Protein AF-A0A8H7LE92-F1 (afdb_monomer)

Radius of gyration: 17.45 Å; Cα contacts (8 Å, |Δi|>4): 92; chains: 1; bounding box: 35×35×50 Å

InterPro domains:
  IPR001171 Sterol biosynthesis ERG24/DHCR-like [PF01222] (6-114)
  IPR018083 Sterol reductase, conserved site [PS01018] (78-101)

Solvent-accessible surface area (backbone atoms only — not comparable to full-atom values): 6770 Å² total; per-residue (Å²): 131,95,66,80,86,72,83,72,79,58,85,94,58,61,100,78,72,71,74,82,85,66,51,62,46,80,34,98,86,78,46,76,46,69,57,38,74,67,33,29,49,9,64,35,42,67,57,44,52,56,48,51,53,40,43,50,60,25,57,76,69,50,81,88,52,70,70,59,48,48,55,39,55,52,47,50,54,54,51,53,53,50,49,55,56,47,50,58,49,46,41,70,72,47,45,73,53,35,54,56,47,41,69,68,23,72,22,47,45,40,65,99,79,56

Sequence (114 aa):
MSGNSNLRKTFPYLPYSDLVNPSYIECENGSLLLTDGWYKYARKAHYTADYTQALTWGLICGFASPFPWFFPVFFLIVLVHRAYRDQRKCARKYGKDWDRYLEACPYMFIPYVW

Secondary structure (DSSP, 8-state):
-----S---SSS--TTSS-SS--EEE-TTS-EEE-STHHHH-TTHHHHHHHHHHHHHHHHT-SS-SGGGHHHHHHHHHHHHHHHHHHHHHHHHHTHHHHHHHHHS--SSSTTT-

Mean predicted aligned error: 6.14 Å

Nearest PDB structures (foldseek):
  4quv-assembly3_B  TM=9.744E-01  e=3.597E-07  Methylotuvimicrobium alcaliphilum 20Z
  4quv-assembly3_A  TM=9.717E-01  e=9.602E-07  Methylotuvimicrobium alcaliphilum 20Z

Foldseek 3Di:
DPDDPDDDCPPPDDPPPDDDPFDWDQFPVRDIGTLDDPCQQAVPQVLLVVLVVLVVQLPVVPDPDCVSVVRSVVSVVVSVVVQVVVLVVCCVVRPVVSVVSCVRRVHHHHGPPD

Organism: NCBI:txid27326

pLDDT: mean 86.8, std 9.93, range [41.69, 95.19]

Structure (mmCIF, N/CA/C/O backbone):
data_AF-A0A8H7LE92-F1
#
_entry.id   AF-A0A8H7LE92-F1
#
loop_
_atom_site.group_PDB
_atom_site.id
_atom_site.type_symbol
_atom_site.label_atom_id
_atom_site.label_alt_id
_atom_site.label_comp_id
_atom_site.label_asym_id
_atom_site.label_entity_id
_atom_site.label_seq_id
_atom_site.pdbx_PDB_ins_code
_atom_site.Cartn_x
_atom_site.Cartn_y
_atom_site.Cartn_z
_atom_site.occupancy
_atom_site.B_iso_or_equiv
_atom_site.auth_seq_id
_atom_site.auth_comp_id
_atom_site.auth_asym_id
_atom_site.auth_atom_id
_atom_site.pdbx_PDB_model_num
ATOM 1 N N . MET A 1 1 ? -4.308 11.258 20.052 1.00 45.09 1 MET A N 1
ATOM 2 C CA . MET A 1 1 ? -3.451 11.728 18.937 1.00 45.09 1 MET A CA 1
ATOM 3 C C . MET A 1 1 ? -3.500 13.248 18.891 1.00 45.09 1 MET A C 1
ATOM 5 O O . MET A 1 1 ? -4.589 13.781 18.746 1.00 45.09 1 MET A O 1
ATOM 9 N N . SER A 1 2 ? -2.370 13.950 19.022 1.00 41.69 2 SER A N 1
ATOM 10 C CA . SER A 1 2 ? -2.308 15.399 18.770 1.00 41.69 2 SER A CA 1
ATOM 11 C C . SER A 1 2 ? -2.218 15.654 17.257 1.00 41.69 2 SER A C 1
ATOM 13 O O . SER A 1 2 ? -1.155 15.970 16.723 1.00 41.69 2 SER A O 1
ATOM 15 N N . GLY A 1 3 ? -3.315 15.410 16.541 1.00 55.34 3 GLY A N 1
ATOM 16 C CA . GLY A 1 3 ? -3.463 15.874 15.163 1.00 55.34 3 GLY A CA 1
ATOM 17 C C . GLY A 1 3 ? -3.818 17.357 15.179 1.00 55.34 3 GLY A C 1
ATOM 18 O O . GLY A 1 3 ? -4.618 17.783 16.008 1.00 55.34 3 GLY A O 1
ATOM 19 N N . ASN A 1 4 ? -3.213 18.154 14.301 1.00 58.66 4 ASN A N 1
ATOM 20 C CA . ASN A 1 4 ? -3.635 19.537 14.108 1.00 58.66 4 ASN A CA 1
ATOM 21 C C . ASN A 1 4 ? -5.109 19.535 13.668 1.00 58.66 4 ASN A C 1
ATOM 23 O O . ASN A 1 4 ? -5.427 18.977 12.621 1.00 58.66 4 ASN A O 1
ATOM 27 N N . SER A 1 5 ? -6.000 20.120 14.471 1.00 67.12 5 SER A N 1
ATOM 28 C CA . SER A 1 5 ? -7.435 20.205 14.167 1.00 67.12 5 SER A CA 1
ATOM 29 C C . SER A 1 5 ? -7.743 21.188 13.036 1.00 67.12 5 SER A C 1
ATOM 31 O O . SER A 1 5 ? -8.850 21.189 12.501 1.00 67.12 5 SER A O 1
ATOM 33 N N . ASN A 1 6 ? -6.771 22.018 12.648 1.00 75.75 6 ASN A N 1
ATOM 34 C CA . ASN A 1 6 ? -6.937 22.971 11.565 1.00 75.75 6 ASN A CA 1
ATOM 35 C C . ASN A 1 6 ? -6.689 22.302 10.211 1.00 75.75 6 ASN A C 1
ATOM 37 O O . ASN A 1 6 ? -5.560 21.935 9.875 1.00 75.75 6 ASN A O 1
ATOM 41 N N . LEU A 1 7 ? -7.750 22.205 9.409 1.00 73.12 7 LEU A N 1
ATOM 42 C CA . LEU A 1 7 ? -7.675 21.707 8.042 1.00 73.12 7 LEU A CA 1
ATOM 43 C C . LEU A 1 7 ? -6.957 22.721 7.141 1.00 73.12 7 LEU A C 1
ATOM 45 O O . LEU A 1 7 ? -7.466 23.809 6.862 1.00 73.12 7 LEU A O 1
ATOM 49 N N . ARG A 1 8 ? -5.772 22.357 6.647 1.00 78.12 8 ARG A N 1
ATOM 50 C CA . ARG A 1 8 ? -5.002 23.193 5.722 1.00 78.12 8 ARG A CA 1
ATOM 51 C C . ARG A 1 8 ? -5.404 22.886 4.278 1.00 78.12 8 ARG A C 1
ATOM 53 O O . ARG A 1 8 ? -5.038 21.848 3.745 1.00 78.12 8 ARG A O 1
ATOM 60 N N . LYS A 1 9 ? -6.092 23.824 3.622 1.00 81.69 9 LYS A N 1
ATOM 61 C CA . LYS A 1 9 ? -6.521 23.709 2.210 1.00 81.69 9 LYS A CA 1
ATOM 62 C C . LYS A 1 9 ? -5.482 24.199 1.188 1.00 81.69 9 LYS A C 1
ATOM 64 O O . LYS A 1 9 ? -5.821 24.493 0.047 1.00 81.69 9 LYS A O 1
ATOM 69 N N . THR A 1 10 ? -4.220 24.347 1.587 1.00 84.75 10 THR A N 1
ATOM 70 C CA . THR A 1 10 ? -3.146 24.728 0.655 1.00 84.75 10 THR A CA 1
ATOM 71 C C . THR A 1 10 ? -2.736 23.528 -0.191 1.00 84.75 10 THR A C 1
ATOM 73 O O . THR A 1 10 ? -2.733 22.406 0.306 1.00 84.75 10 THR A O 1
ATOM 76 N N . PHE A 1 11 ? -2.340 23.765 -1.441 1.00 82.19 11 PHE A N 1
ATOM 77 C CA . PHE A 1 11 ? -1.878 22.715 -2.349 1.00 82.19 11 PHE A CA 1
ATOM 78 C C . PHE A 1 11 ? -0.756 21.842 -1.733 1.00 82.19 11 PHE A C 1
ATOM 80 O O . PHE A 1 11 ? 0.163 22.411 -1.134 1.00 82.19 11 PHE A O 1
ATOM 87 N N . PRO A 1 12 ? -0.782 20.501 -1.905 1.00 77.38 12 PRO A N 1
ATOM 88 C CA . PRO A 1 12 ? -1.811 19.694 -2.575 1.00 77.38 12 PRO A CA 1
ATOM 89 C C . PRO A 1 12 ? -2.955 19.290 -1.620 1.00 77.38 12 PRO A C 1
ATOM 91 O O . PRO A 1 12 ? -2.778 18.439 -0.753 1.00 77.38 12 PRO A O 1
ATOM 94 N N . TYR A 1 13 ? -4.144 19.879 -1.805 1.00 81.75 13 TYR A N 1
ATOM 95 C CA . TYR A 1 13 ? -5.376 19.505 -1.097 1.00 81.75 13 TYR A CA 1
ATOM 96 C C . TYR A 1 13 ? -6.311 18.774 -2.062 1.00 81.75 13 TYR A C 1
ATOM 98 O O . TYR A 1 13 ? -6.600 19.286 -3.145 1.00 81.75 13 TYR A O 1
ATOM 106 N N . LEU A 1 14 ? -6.782 17.588 -1.678 1.00 82.19 14 LEU A N 1
ATOM 107 C CA . LEU A 1 14 ? -7.754 16.821 -2.453 1.00 82.19 14 LEU A CA 1
ATOM 108 C C . LEU A 1 14 ? -9.125 16.953 -1.775 1.00 82.19 14 LEU A C 1
ATOM 110 O O . LEU A 1 14 ? -9.223 16.632 -0.597 1.00 82.19 14 LEU A O 1
ATOM 114 N N . PRO A 1 15 ? -10.198 17.351 -2.487 1.00 77.62 15 PRO A N 1
ATOM 115 C CA . PRO A 1 15 ? -11.528 17.535 -1.888 1.00 77.62 15 PRO A CA 1
ATOM 116 C C . PRO A 1 15 ? -12.105 16.305 -1.167 1.00 77.62 15 PRO A C 1
ATOM 118 O O . PRO A 1 15 ? -13.024 16.441 -0.370 1.00 77.62 15 PRO A O 1
ATOM 121 N N . TYR A 1 16 ? -11.569 15.114 -1.446 1.00 76.38 16 TYR A N 1
ATOM 122 C CA . TYR A 1 16 ? -11.994 13.834 -0.874 1.00 76.38 16 TYR A CA 1
ATOM 123 C C . TYR A 1 16 ? -10.907 13.182 0.001 1.00 76.38 16 TYR A C 1
ATOM 125 O O . TYR A 1 16 ? -10.924 11.968 0.195 1.00 76.38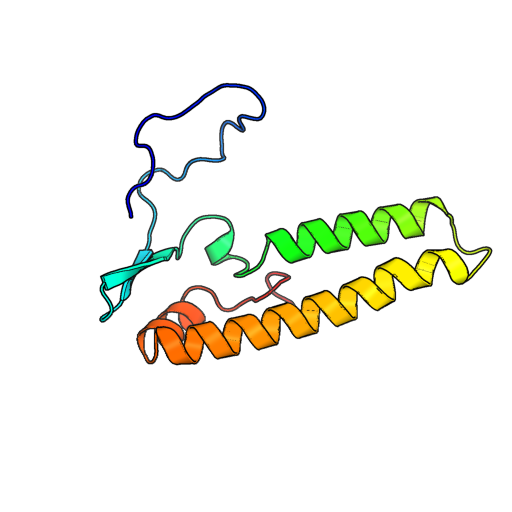 16 TYR A O 1
ATOM 133 N N . SER A 1 17 ? -9.921 13.951 0.485 1.00 78.81 17 SER A N 1
ATOM 134 C CA . SER A 1 17 ? -8.897 13.429 1.405 1.00 78.81 17 SER A CA 1
ATOM 135 C C . SER A 1 17 ? -9.437 13.163 2.805 1.00 78.81 17 SER A C 1
ATOM 137 O O . SER A 1 17 ? -8.914 12.303 3.512 1.00 78.81 17 SER A O 1
ATOM 139 N N . ASP A 1 18 ? -10.457 13.919 3.203 1.00 81.62 18 ASP A N 1
ATOM 140 C CA . ASP A 1 18 ? -10.946 13.962 4.573 1.00 81.62 18 ASP A CA 1
ATOM 141 C C . ASP A 1 18 ? -12.141 13.019 4.733 1.00 81.62 18 ASP A C 1
ATOM 143 O O . ASP A 1 18 ? -13.084 13.039 3.940 1.00 81.62 18 ASP A O 1
ATOM 147 N N . LEU A 1 19 ? -12.112 12.190 5.777 1.00 83.06 19 LEU A N 1
ATOM 148 C CA . LEU A 1 19 ? -13.229 11.316 6.121 1.00 83.06 19 LEU A CA 1
ATOM 149 C C . LEU A 1 19 ? -14.186 12.059 7.054 1.00 83.06 19 LEU A C 1
ATOM 151 O O . LEU A 1 19 ? -13.783 12.558 8.105 1.00 83.06 19 LEU A O 1
ATOM 155 N N . VAL A 1 20 ? -15.463 12.106 6.683 1.00 82.62 20 VAL A N 1
ATOM 156 C CA . VAL A 1 20 ? -16.525 12.665 7.524 1.00 82.62 20 VAL A CA 1
ATOM 157 C C . VAL A 1 20 ? -17.090 11.536 8.384 1.00 82.62 20 VAL A C 1
ATOM 159 O O . VAL A 1 20 ? -17.674 10.604 7.846 1.00 82.62 20 VAL A O 1
ATOM 162 N N . ASN A 1 21 ? -16.924 11.628 9.709 1.00 85.06 21 ASN A N 1
ATOM 163 C CA . ASN A 1 21 ? -17.333 10.608 10.691 1.00 85.06 21 ASN A CA 1
ATOM 164 C C . ASN A 1 21 ? -16.743 9.203 10.426 1.00 85.06 21 ASN A C 1
ATOM 166 O O . ASN A 1 21 ? -17.499 8.260 10.191 1.00 85.06 21 ASN A O 1
ATOM 170 N N . PRO A 1 22 ? -15.405 9.045 10.467 1.00 88.56 22 PRO A N 1
ATOM 171 C CA . PRO A 1 22 ? -14.766 7.775 10.148 1.00 88.56 22 PRO A CA 1
ATOM 172 C C . PRO A 1 22 ? -15.066 6.682 11.177 1.00 88.56 22 PRO A C 1
ATOM 174 O O . PRO A 1 22 ? -15.044 6.925 12.385 1.00 88.56 22 PRO A O 1
ATOM 177 N N . SER A 1 23 ? -15.233 5.449 10.699 1.00 89.25 23 SER A N 1
ATOM 178 C CA . SER A 1 23 ? -15.199 4.254 11.551 1.00 89.25 23 SER A CA 1
ATOM 179 C C . SER A 1 23 ? -13.765 3.922 11.996 1.00 89.25 23 SER A C 1
ATOM 181 O O . SER A 1 23 ? -12.823 3.949 11.198 1.00 89.25 23 SER A O 1
ATOM 183 N N . TYR A 1 24 ? -13.591 3.592 13.275 1.00 91.50 24 TYR A N 1
ATOM 184 C CA . TYR A 1 24 ? -12.318 3.153 13.842 1.00 91.50 24 TYR A CA 1
ATOM 185 C C . TYR A 1 24 ? -12.532 2.177 15.005 1.00 91.50 24 TYR A C 1
ATOM 187 O O . TYR A 1 24 ? -13.599 2.138 15.616 1.00 91.50 24 TYR A O 1
ATOM 195 N N . ILE A 1 25 ? -11.489 1.416 15.330 1.00 91.44 25 ILE A N 1
ATOM 196 C CA . ILE A 1 25 ? -11.417 0.534 16.496 1.00 91.44 25 ILE A CA 1
ATOM 197 C C . ILE A 1 25 ? -10.519 1.195 17.541 1.00 91.44 25 ILE A C 1
ATOM 199 O O . ILE A 1 25 ? -9.364 1.530 17.258 1.00 91.44 25 ILE A O 1
ATOM 203 N N . GLU A 1 26 ? -11.041 1.378 18.749 1.00 91.19 26 GLU A N 1
ATOM 204 C CA . GLU A 1 26 ? -10.252 1.778 19.911 1.00 91.19 26 GLU A CA 1
ATOM 205 C C . GLU A 1 26 ? -9.622 0.536 20.543 1.00 91.19 26 GLU A C 1
ATOM 207 O O . GLU A 1 26 ? -10.320 -0.402 20.921 1.00 91.19 26 GLU A O 1
ATOM 212 N N . CYS A 1 27 ? -8.291 0.506 20.583 1.00 90.44 27 CYS A N 1
ATOM 213 C CA . CYS A 1 27 ? -7.540 -0.622 21.119 1.00 90.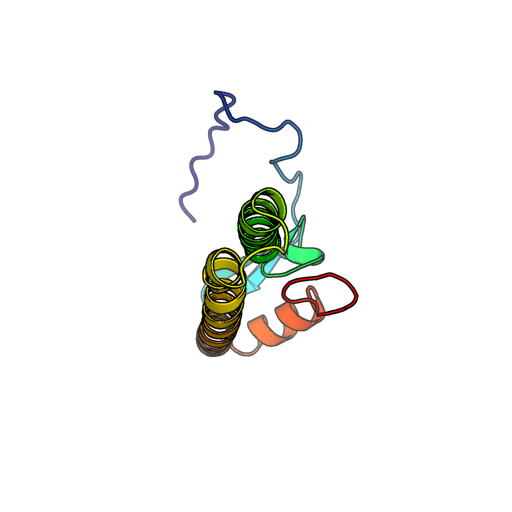44 27 CYS A CA 1
ATOM 214 C C . CYS A 1 27 ? -7.389 -0.507 22.638 1.00 90.44 27 CYS A C 1
ATOM 216 O O . CYS A 1 27 ? -7.291 0.601 23.169 1.00 90.44 27 CYS A O 1
ATOM 218 N N . GLU A 1 28 ? -7.198 -1.635 23.323 1.00 87.56 28 GLU A N 1
ATOM 219 C CA . GLU A 1 28 ? -6.944 -1.677 24.777 1.00 87.56 28 GLU A CA 1
ATOM 220 C C . GLU A 1 28 ? -5.716 -0.844 25.197 1.00 87.56 28 GLU A C 1
ATOM 222 O O . GLU A 1 28 ? -5.635 -0.335 26.311 1.00 87.56 28 GLU A O 1
ATOM 227 N N . ASN A 1 29 ? -4.759 -0.653 24.283 1.00 85.12 29 ASN A N 1
ATOM 228 C CA . ASN A 1 29 ? -3.567 0.169 24.503 1.00 85.12 29 ASN A CA 1
ATOM 229 C C . ASN A 1 29 ? -3.796 1.689 24.318 1.00 85.12 29 ASN A C 1
ATOM 231 O O . ASN A 1 29 ? -2.823 2.448 24.296 1.00 85.12 29 ASN A O 1
ATOM 235 N N . GLY A 1 30 ? -5.043 2.135 24.121 1.00 86.88 30 GLY A N 1
ATOM 236 C CA . GLY A 1 30 ? -5.421 3.539 23.907 1.00 86.88 30 GLY A CA 1
ATOM 237 C C . GLY A 1 30 ? -5.083 4.095 22.516 1.00 86.88 30 GLY A C 1
ATOM 238 O O . GLY A 1 30 ? -5.178 5.300 22.278 1.00 86.88 30 GLY A O 1
ATOM 239 N N . SER A 1 31 ? -4.642 3.247 21.583 1.00 88.88 31 SER A N 1
ATOM 240 C CA . SER A 1 31 ? -4.453 3.631 20.180 1.00 88.88 31 SER A CA 1
ATOM 241 C C . SER A 1 31 ? -5.731 3.427 19.370 1.00 88.88 31 SER A C 1
ATOM 243 O O . SER A 1 31 ? -6.565 2.594 19.700 1.00 88.88 31 SER A O 1
ATOM 245 N N . LEU A 1 32 ? -5.829 4.126 18.242 1.00 89.94 32 LEU A N 1
ATOM 246 C CA . LEU A 1 32 ? -6.945 4.010 17.307 1.00 89.94 32 LEU A CA 1
ATOM 247 C C . LEU A 1 32 ? -6.476 3.324 16.017 1.00 89.94 32 LEU A C 1
ATOM 249 O O . LEU A 1 32 ? -5.422 3.679 15.477 1.00 89.94 32 LEU A O 1
ATOM 253 N N . LEU A 1 33 ? -7.254 2.363 15.520 1.00 90.62 33 LEU A N 1
ATOM 254 C CA . LEU A 1 33 ? -7.073 1.723 14.215 1.00 90.62 33 LEU A CA 1
ATOM 255 C C . LEU A 1 33 ? -8.202 2.156 13.280 1.00 90.62 33 LEU A C 1
ATOM 257 O O . LEU A 1 33 ? -9.368 1.882 13.539 1.00 90.62 33 LEU A O 1
ATOM 261 N N . LEU A 1 34 ? -7.858 2.840 12.191 1.00 90.81 34 LEU A N 1
ATOM 262 C CA . LEU A 1 34 ? -8.829 3.358 11.228 1.00 90.81 34 LEU A CA 1
ATOM 263 C C . LEU A 1 34 ? -9.371 2.234 10.336 1.00 90.81 34 LEU A C 1
ATOM 265 O O . LEU A 1 34 ? -8.604 1.636 9.580 1.00 90.81 34 LEU A O 1
ATOM 269 N N . THR A 1 35 ? -10.681 2.001 10.375 1.00 89.69 35 THR A N 1
ATOM 270 C CA . THR A 1 35 ? -11.393 0.968 9.596 1.00 89.69 35 THR A CA 1
ATOM 271 C C . THR A 1 35 ? -12.222 1.553 8.452 1.00 89.69 35 THR A C 1
ATOM 273 O O . THR A 1 35 ? -13.145 0.913 7.951 1.00 89.69 35 THR A O 1
ATOM 276 N N . ASP A 1 36 ? -11.898 2.775 8.027 1.00 88.25 36 ASP A N 1
ATOM 277 C CA . ASP A 1 36 ? -12.653 3.525 7.027 1.00 88.25 36 ASP A CA 1
ATOM 278 C C . ASP A 1 36 ? -11.759 4.125 5.928 1.00 88.25 36 ASP A C 1
ATOM 280 O O . ASP A 1 36 ? -10.524 4.130 6.011 1.00 88.25 36 ASP A O 1
ATOM 284 N N . GLY A 1 37 ? -12.389 4.603 4.856 1.00 87.25 37 GLY A N 1
ATOM 285 C CA . GLY A 1 37 ? -11.724 5.113 3.664 1.00 87.25 37 GLY A CA 1
ATOM 286 C C . GLY A 1 37 ? -10.952 4.028 2.911 1.00 87.25 37 GLY A C 1
ATOM 287 O O . GLY A 1 37 ? -11.368 2.873 2.823 1.00 87.25 37 GLY A O 1
ATOM 288 N N . TRP A 1 38 ? -9.791 4.393 2.368 1.00 84.25 38 TRP A N 1
ATOM 289 C CA . TRP A 1 38 ? -8.930 3.477 1.609 1.00 84.25 38 TRP A CA 1
ATOM 290 C C . TRP A 1 38 ? -8.465 2.261 2.420 1.00 84.25 38 TRP A C 1
ATOM 292 O O . TRP A 1 38 ? -8.302 1.179 1.857 1.00 84.25 38 TRP A O 1
ATOM 302 N N . TYR A 1 39 ? -8.296 2.419 3.73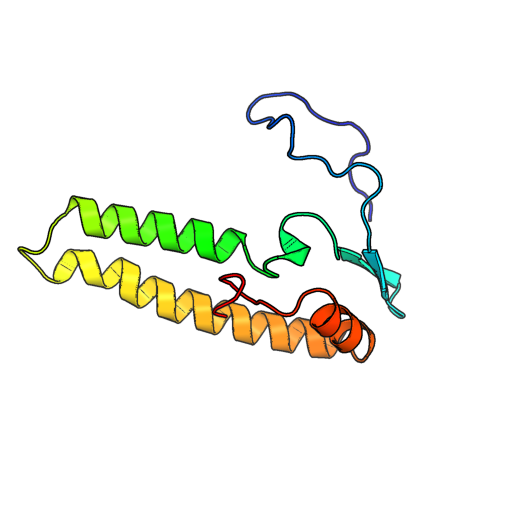7 1.00 86.25 39 TYR A N 1
ATOM 303 C CA . TYR A 1 39 ? -7.804 1.361 4.623 1.00 86.25 39 TYR A CA 1
ATOM 304 C C . TYR A 1 39 ? -8.803 0.219 4.812 1.00 86.25 39 TYR A C 1
ATOM 306 O O . TYR A 1 39 ? -8.373 -0.908 5.048 1.00 86.25 39 TYR A O 1
ATOM 314 N N . LYS A 1 40 ? -10.103 0.488 4.623 1.00 86.00 40 LYS A N 1
ATOM 315 C CA . LYS A 1 40 ? -11.154 -0.536 4.586 1.00 86.00 40 LYS A CA 1
ATOM 316 C C . LYS A 1 40 ? -10.969 -1.504 3.417 1.00 86.00 40 LYS A C 1
ATOM 318 O O . LYS A 1 40 ? -11.160 -2.706 3.564 1.00 86.00 40 LYS A O 1
ATOM 323 N N . TYR A 1 41 ? -10.591 -0.973 2.254 1.00 84.69 41 TYR A N 1
ATOM 324 C CA . TYR A 1 41 ? -10.422 -1.763 1.035 1.00 84.69 41 TYR A CA 1
ATOM 325 C C . TYR A 1 41 ? -9.050 -2.424 0.950 1.00 84.69 41 TYR A C 1
ATOM 327 O O . TYR A 1 41 ? -8.963 -3.558 0.495 1.00 84.69 41 TYR A O 1
ATOM 335 N N . ALA A 1 42 ? -7.989 -1.734 1.371 1.00 88.06 42 ALA A N 1
ATOM 336 C CA . ALA A 1 42 ? -6.640 -2.284 1.423 1.00 88.06 42 ALA A CA 1
ATOM 337 C C . ALA A 1 42 ? -5.832 -1.631 2.549 1.00 88.06 42 ALA A C 1
ATOM 339 O O . ALA A 1 42 ? -5.575 -0.422 2.536 1.00 88.06 42 ALA A O 1
ATOM 340 N N . ARG A 1 43 ? -5.338 -2.445 3.490 1.00 89.62 43 ARG A N 1
ATOM 341 C CA . ARG A 1 43 ? -4.559 -1.974 4.655 1.00 89.62 43 ARG A CA 1
ATOM 342 C C . ARG A 1 43 ? -3.322 -1.156 4.265 1.00 89.62 43 ARG A C 1
AT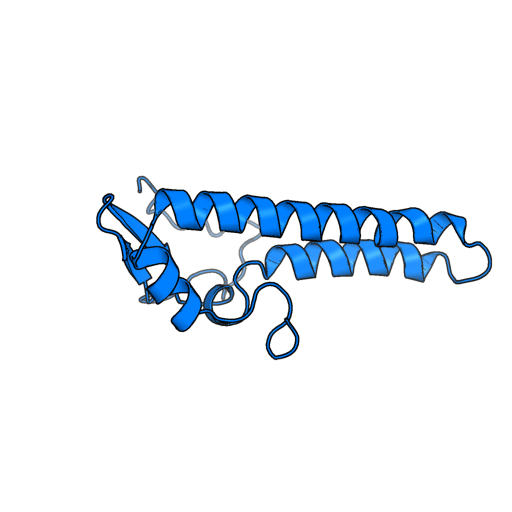OM 344 O O . ARG A 1 43 ? -2.867 -0.310 5.036 1.00 89.62 43 ARG A O 1
ATOM 351 N N . LYS A 1 44 ? -2.747 -1.419 3.090 1.00 88.62 44 LYS A N 1
ATOM 352 C CA . LYS A 1 44 ? -1.566 -0.739 2.544 1.00 88.62 44 LYS A CA 1
ATOM 353 C C . LYS A 1 44 ? -1.807 -0.228 1.121 1.00 88.62 44 LYS A C 1
ATOM 355 O O . LYS A 1 44 ? -0.938 -0.371 0.270 1.00 88.62 44 LYS A O 1
ATOM 360 N N . ALA A 1 45 ? -2.943 0.429 0.866 1.00 87.75 45 ALA A N 1
ATOM 361 C CA . ALA A 1 45 ? -3.254 1.010 -0.451 1.00 87.75 45 ALA A CA 1
ATOM 362 C C . ALA A 1 45 ? -2.125 1.901 -1.027 1.00 87.75 45 ALA A C 1
ATOM 364 O O . ALA A 1 45 ? -1.862 1.894 -2.226 1.00 87.75 45 ALA A O 1
ATOM 365 N N . HIS A 1 46 ? -1.399 2.619 -0.164 1.00 88.75 46 HIS A N 1
ATOM 366 C CA . HIS A 1 46 ? -0.244 3.436 -0.551 1.00 88.75 46 HIS A CA 1
ATOM 367 C C . HIS A 1 46 ? 0.916 2.615 -1.141 1.00 88.75 46 HIS A C 1
ATOM 369 O O . HIS A 1 46 ? 1.593 3.087 -2.045 1.00 88.75 46 HIS A O 1
ATOM 375 N N . TYR A 1 47 ? 1.120 1.370 -0.703 1.00 91.00 47 TYR A N 1
ATOM 376 C CA . TYR A 1 47 ? 2.135 0.489 -1.288 1.00 91.00 47 TYR A CA 1
ATOM 377 C C . TYR A 1 47 ? 1.769 0.079 -2.716 1.00 91.00 47 TYR A C 1
ATOM 379 O O . TYR A 1 47 ? 2.642 -0.020 -3.574 1.00 91.00 47 TYR A O 1
ATOM 387 N N . THR A 1 48 ? 0.481 -0.093 -3.000 1.00 89.50 48 THR A N 1
ATOM 388 C CA . THR A 1 48 ? -0.003 -0.373 -4.355 1.00 89.50 48 THR A CA 1
ATOM 389 C C . THR A 1 48 ? 0.235 0.815 -5.284 1.00 89.50 48 THR A C 1
ATOM 391 O O . THR A 1 48 ? 0.675 0.622 -6.418 1.00 89.50 48 THR A O 1
ATOM 394 N N . ALA A 1 49 ? 0.027 2.044 -4.800 1.00 91.06 49 ALA A N 1
ATOM 395 C CA . ALA A 1 49 ? 0.356 3.256 -5.549 1.00 91.06 49 ALA A CA 1
ATOM 396 C C . ALA A 1 49 ? 1.868 3.368 -5.824 1.00 91.06 49 ALA A C 1
ATOM 398 O O . ALA A 1 49 ? 2.264 3.556 -6.976 1.00 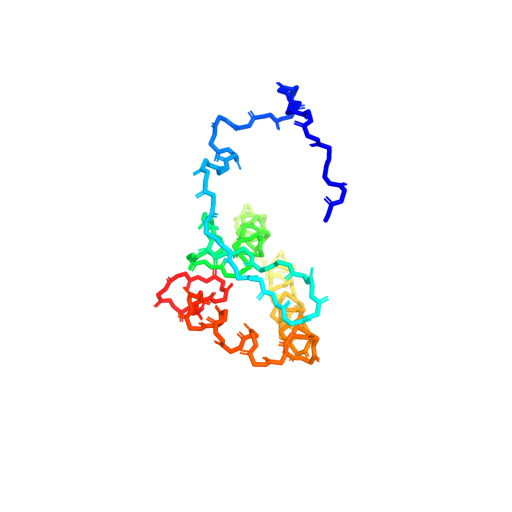91.06 49 ALA A O 1
ATOM 399 N N . ASP A 1 50 ? 2.708 3.154 -4.804 1.00 92.19 50 ASP A N 1
ATOM 400 C CA . ASP A 1 50 ? 4.171 3.167 -4.945 1.00 92.19 50 ASP A CA 1
ATOM 401 C C . ASP A 1 50 ? 4.646 2.133 -5.980 1.00 92.19 50 ASP A C 1
ATOM 403 O O . ASP A 1 50 ? 5.492 2.423 -6.830 1.00 92.19 50 ASP A O 1
ATOM 407 N N . TYR A 1 51 ? 4.086 0.920 -5.940 1.00 93.25 51 TYR A N 1
ATOM 408 C CA . TYR A 1 51 ? 4.437 -0.130 -6.892 1.00 93.25 51 TYR A CA 1
ATOM 409 C C . TYR A 1 51 ? 3.966 0.189 -8.314 1.00 93.25 51 TYR A C 1
ATOM 411 O O . TYR A 1 51 ? 4.708 -0.030 -9.269 1.00 93.25 51 TYR A O 1
ATOM 419 N N . THR A 1 52 ? 2.769 0.759 -8.464 1.00 93.38 52 THR A N 1
ATOM 420 C CA . THR A 1 52 ? 2.239 1.185 -9.770 1.00 93.38 52 THR A CA 1
ATOM 421 C C . THR A 1 52 ? 3.138 2.246 -10.406 1.00 93.38 52 THR A C 1
ATOM 423 O O . THR A 1 52 ? 3.429 2.181 -11.603 1.00 93.38 52 THR A O 1
ATOM 426 N N . GLN A 1 53 ? 3.645 3.190 -9.608 1.00 94.56 53 GLN A N 1
ATOM 427 C CA . GLN A 1 53 ? 4.625 4.169 -10.074 1.00 94.56 53 GLN A CA 1
ATOM 428 C C . GLN A 1 53 ? 5.924 3.493 -10.533 1.00 94.56 53 GLN A C 1
ATOM 430 O O . GLN A 1 53 ? 6.388 3.757 -11.644 1.00 94.56 53 GLN A O 1
ATOM 435 N N . ALA A 1 54 ? 6.483 2.585 -9.724 1.00 94.31 54 ALA A N 1
ATOM 436 C CA . ALA A 1 54 ? 7.692 1.844 -10.087 1.00 94.31 54 ALA A CA 1
ATOM 437 C C . ALA A 1 54 ? 7.507 1.044 -11.388 1.00 94.31 54 ALA A C 1
ATOM 439 O O . ALA A 1 54 ? 8.371 1.078 -12.264 1.00 94.31 54 ALA A O 1
ATOM 440 N N . LEU A 1 55 ? 6.361 0.378 -11.545 1.00 94.25 55 LEU A N 1
ATOM 441 C CA . LEU A 1 55 ? 6.011 -0.366 -12.753 1.00 94.25 55 LEU A CA 1
ATOM 442 C C . LEU A 1 55 ? 5.914 0.550 -13.979 1.00 94.25 55 LEU A C 1
ATOM 444 O O . LEU A 1 55 ? 6.418 0.202 -15.044 1.00 94.25 55 LEU A O 1
ATOM 448 N N . THR A 1 56 ? 5.319 1.734 -13.823 1.00 95.19 56 THR A N 1
ATOM 449 C CA . THR A 1 56 ? 5.180 2.718 -14.907 1.00 95.19 56 THR A CA 1
ATOM 450 C C . THR A 1 56 ? 6.545 3.194 -15.406 1.00 95.19 56 THR A C 1
ATOM 452 O O . THR A 1 56 ? 6.748 3.308 -16.612 1.00 95.19 56 THR A O 1
ATOM 455 N N . TRP A 1 57 ? 7.513 3.400 -14.507 1.00 93.12 57 TRP A N 1
ATOM 456 C CA . TRP A 1 57 ? 8.888 3.740 -14.896 1.00 93.12 57 TRP A CA 1
ATOM 457 C C . TRP A 1 57 ? 9.555 2.636 -15.719 1.00 93.12 57 TRP A C 1
ATOM 459 O O . TRP A 1 57 ? 10.196 2.937 -16.722 1.00 93.12 57 TRP A O 1
ATOM 469 N N . GLY A 1 58 ? 9.362 1.367 -15.344 1.00 92.31 58 GLY A N 1
ATOM 470 C CA . GLY A 1 58 ? 9.851 0.231 -16.132 1.00 92.31 58 GLY A CA 1
ATOM 471 C C . GLY A 1 58 ? 9.177 0.135 -17.505 1.00 92.31 58 GLY A C 1
ATOM 472 O O . GLY A 1 58 ? 9.855 -0.053 -18.513 1.00 92.31 58 GLY A O 1
ATOM 473 N N . LEU A 1 59 ? 7.857 0.339 -17.557 1.00 93.69 59 LEU A N 1
ATOM 474 C CA . LEU A 1 59 ? 7.068 0.275 -18.792 1.00 93.69 59 LEU A CA 1
ATOM 475 C C . LEU A 1 59 ? 7.499 1.317 -19.830 1.00 93.69 59 LEU A C 1
ATOM 477 O O . LEU A 1 59 ? 7.553 0.997 -21.017 1.00 93.69 59 LEU A O 1
ATOM 481 N N . ILE A 1 60 ? 7.848 2.534 -19.402 1.00 94.88 60 ILE A N 1
ATOM 482 C CA . ILE A 1 60 ? 8.309 3.601 -20.309 1.00 94.88 60 ILE A CA 1
ATOM 483 C C . ILE A 1 60 ? 9.615 3.211 -21.024 1.00 94.88 60 ILE A C 1
ATOM 485 O O . ILE A 1 60 ? 9.838 3.622 -22.161 1.00 94.88 60 ILE A O 1
ATOM 489 N N . CYS A 1 61 ? 10.464 2.385 -20.406 1.00 92.62 61 CYS A N 1
ATOM 490 C CA . CYS A 1 61 ? 11.701 1.900 -21.023 1.00 92.62 61 CYS A CA 1
ATOM 491 C C . CYS A 1 61 ? 11.486 0.775 -22.056 1.00 92.62 61 CYS A C 1
ATOM 493 O O . CYS A 1 61 ? 12.427 0.411 -22.764 1.00 92.62 61 CYS A O 1
ATOM 495 N N . GLY A 1 62 ? 10.275 0.216 -22.152 1.00 91.81 62 GLY A N 1
ATOM 496 C CA . GLY A 1 62 ? 9.954 -0.895 -23.046 1.00 91.81 62 GLY A CA 1
ATOM 497 C C . GLY A 1 62 ? 10.613 -2.225 -22.652 1.00 91.81 62 GLY A C 1
ATOM 498 O O . GLY A 1 62 ? 11.071 -2.426 -21.528 1.00 91.81 62 GLY A O 1
ATOM 499 N N . PHE A 1 63 ? 10.652 -3.167 -23.598 1.00 94.19 63 PHE A N 1
ATOM 500 C CA . PHE A 1 63 ? 11.071 -4.560 -23.358 1.00 94.19 63 PHE A CA 1
ATOM 501 C C . PHE A 1 63 ? 12.376 -4.951 -24.068 1.00 94.19 63 PHE A C 1
ATOM 503 O O . PHE A 1 63 ? 12.733 -6.124 -24.108 1.00 94.19 63 PHE A O 1
ATOM 510 N N . ALA A 1 64 ? 13.103 -3.980 -24.631 1.00 92.38 64 ALA A N 1
ATOM 511 C CA . ALA A 1 64 ? 14.336 -4.239 -25.382 1.00 92.38 64 ALA A CA 1
ATOM 512 C C . ALA A 1 64 ? 15.521 -4.660 -24.490 1.00 92.38 64 ALA A C 1
ATOM 514 O O . ALA A 1 64 ? 16.459 -5.293 -24.965 1.00 92.38 64 ALA A O 1
ATOM 515 N N . SER A 1 65 ? 15.489 -4.313 -23.200 1.00 91.62 65 SER A N 1
ATOM 516 C CA . SER A 1 65 ? 16.497 -4.699 -22.212 1.00 91.62 65 SER A CA 1
ATOM 517 C C . SER A 1 65 ? 15.817 -5.115 -20.907 1.00 91.62 65 SER A C 1
ATOM 519 O O . SER A 1 65 ? 14.856 -4.463 -20.499 1.00 91.62 65 SER A O 1
ATOM 521 N N . PRO A 1 66 ? 16.311 -6.154 -20.208 1.00 91.44 66 PRO A N 1
ATOM 522 C CA . PRO A 1 66 ? 15.798 -6.539 -18.894 1.00 91.44 66 PRO A CA 1
ATOM 523 C C . PRO A 1 66 ? 16.257 -5.593 -17.774 1.00 91.44 66 PRO A C 1
ATOM 525 O O . PRO A 1 66 ? 15.712 -5.633 -16.674 1.00 91.44 66 PRO A O 1
ATOM 528 N N . PHE A 1 67 ? 17.254 -4.738 -18.020 1.00 92.56 67 PHE A N 1
ATOM 529 C CA . PHE A 1 67 ? 17.867 -3.915 -16.975 1.00 92.56 67 PHE A CA 1
ATOM 530 C C . PHE A 1 67 ? 16.887 -2.936 -16.289 1.00 92.56 67 PHE A C 1
ATOM 532 O O . PHE A 1 67 ? 16.861 -2.906 -15.058 1.00 92.56 67 PHE A O 1
ATOM 539 N N . PRO A 1 68 ? 16.011 -2.205 -17.011 1.00 91.62 68 PRO A N 1
ATOM 540 C CA 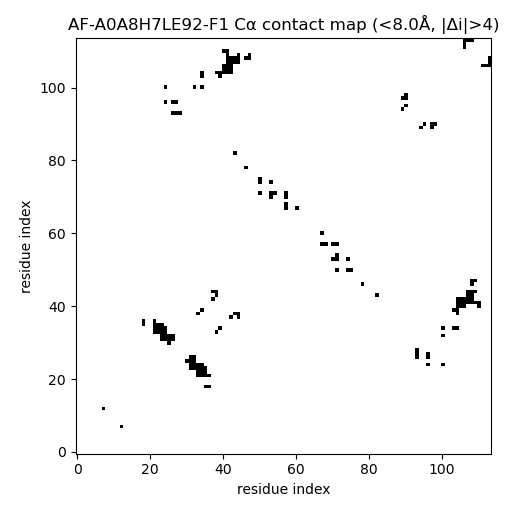. PRO A 1 68 ? 15.012 -1.328 -16.386 1.00 91.62 68 PRO A CA 1
ATOM 541 C C . PRO A 1 68 ? 13.996 -2.072 -15.503 1.00 91.62 68 PRO A C 1
ATOM 543 O O . PRO A 1 68 ? 13.460 -1.501 -14.555 1.00 91.62 68 PRO A O 1
ATOM 546 N N . TRP A 1 69 ? 13.763 -3.360 -15.772 1.00 92.00 69 TRP A N 1
ATOM 547 C CA . TRP A 1 69 ? 12.820 -4.207 -15.035 1.00 92.00 69 TRP A CA 1
ATOM 548 C C . TRP A 1 69 ? 13.356 -4.686 -13.685 1.00 92.00 69 TRP A C 1
ATOM 550 O O . TRP A 1 69 ? 12.574 -5.111 -12.831 1.00 92.00 69 TRP A O 1
ATOM 560 N N . PHE A 1 70 ? 14.665 -4.558 -13.447 1.00 93.94 70 PHE A N 1
ATOM 561 C CA . PHE A 1 70 ? 15.265 -4.881 -12.157 1.00 93.94 70 PHE A CA 1
ATOM 562 C C . PHE A 1 70 ? 14.641 -4.063 -11.019 1.00 93.94 70 PHE A C 1
ATOM 564 O O . PHE A 1 70 ? 14.328 -4.620 -9.969 1.00 93.94 70 PHE A O 1
ATOM 571 N N . PHE A 1 71 ? 14.414 -2.761 -11.229 1.00 92.50 71 PHE A N 1
ATOM 572 C CA . PHE A 1 71 ? 13.886 -1.884 -10.184 1.00 92.50 71 PHE A CA 1
ATOM 573 C C . PHE A 1 71 ? 12.454 -2.255 -9.750 1.00 92.50 71 PHE A C 1
ATOM 575 O O . PHE A 1 71 ? 12.273 -2.491 -8.555 1.00 92.50 71 PHE A O 1
ATOM 582 N N . PRO A 1 72 ? 11.454 -2.392 -10.649 1.00 93.94 72 PRO A N 1
ATOM 583 C CA . PRO A 1 72 ? 10.118 -2.858 -10.270 1.00 93.94 72 PRO A CA 1
ATOM 584 C C . PRO A 1 72 ? 10.135 -4.205 -9.536 1.00 93.94 72 PRO A C 1
ATOM 586 O O . PRO A 1 72 ? 9.458 -4.361 -8.521 1.00 93.94 72 PRO A O 1
ATOM 589 N N . VAL A 1 73 ? 10.932 -5.171 -10.006 1.00 94.19 73 VAL A N 1
ATOM 590 C CA . VAL A 1 73 ? 11.016 -6.508 -9.390 1.00 94.19 73 VAL A CA 1
ATOM 591 C C . VAL A 1 73 ? 11.629 -6.435 -7.992 1.00 94.19 73 VAL A C 1
ATOM 593 O O . VAL A 1 73 ? 11.048 -6.940 -7.030 1.00 94.19 73 VAL A O 1
ATOM 596 N N . PHE A 1 74 ? 12.776 -5.772 -7.856 1.00 94.88 74 PHE A N 1
ATOM 597 C CA . PHE A 1 74 ? 13.431 -5.574 -6.565 1.00 94.88 74 PHE A CA 1
ATOM 598 C C . PHE A 1 74 ? 12.519 -4.828 -5.584 1.00 94.88 74 PHE A C 1
ATOM 600 O O . PHE A 1 74 ? 12.375 -5.230 -4.425 1.00 94.88 74 PHE A O 1
ATOM 607 N N . PHE A 1 75 ? 11.865 -3.765 -6.053 1.00 93.69 75 PHE A N 1
ATOM 608 C CA . PHE A 1 75 ? 10.990 -2.948 -5.228 1.00 93.69 75 PHE A CA 1
ATOM 609 C C . PHE A 1 75 ? 9.778 -3.740 -4.731 1.00 93.69 75 PHE A C 1
ATOM 611 O O . PHE A 1 75 ? 9.458 -3.645 -3.547 1.00 93.69 75 PHE A O 1
ATOM 618 N N . LEU A 1 76 ? 9.175 -4.595 -5.569 1.00 93.75 76 LEU A N 1
ATOM 619 C CA . LEU A 1 76 ? 8.095 -5.495 -5.153 1.00 93.75 76 LEU A CA 1
ATOM 620 C C . LEU A 1 76 ? 8.522 -6.384 -3.978 1.00 93.75 76 LEU A C 1
ATOM 622 O O . LEU A 1 76 ? 7.821 -6.447 -2.969 1.00 93.75 76 LEU A O 1
ATOM 626 N N . ILE A 1 77 ? 9.693 -7.023 -4.071 1.00 95.00 77 ILE A N 1
ATOM 627 C CA . ILE A 1 77 ? 10.212 -7.916 -3.021 1.00 95.00 77 ILE A CA 1
ATOM 628 C C . ILE A 1 77 ? 10.385 -7.155 -1.700 1.00 95.00 77 ILE A C 1
ATOM 630 O O . ILE A 1 77 ? 9.940 -7.612 -0.641 1.00 95.00 77 ILE A O 1
ATOM 634 N N . VAL A 1 78 ? 10.998 -5.969 -1.753 1.00 94.12 78 VAL A N 1
ATOM 635 C CA . VAL A 1 78 ? 11.206 -5.125 -0.567 1.00 94.12 78 VAL A CA 1
ATOM 636 C C . VAL A 1 78 ? 9.874 -4.675 0.035 1.00 94.12 78 VAL A C 1
ATOM 638 O O . VAL A 1 78 ? 9.728 -4.674 1.260 1.00 94.12 78 VAL A O 1
ATOM 641 N N . LEU A 1 79 ? 8.899 -4.323 -0.801 1.00 93.06 79 LEU A N 1
ATOM 642 C CA . LEU A 1 79 ? 7.569 -3.876 -0.393 1.00 93.06 79 LEU A CA 1
ATOM 643 C C . LEU A 1 79 ? 6.789 -4.991 0.317 1.00 93.06 79 LEU A C 1
ATOM 645 O O . LEU A 1 79 ? 6.244 -4.771 1.402 1.00 93.06 79 LEU A O 1
ATOM 649 N N . VAL A 1 80 ? 6.811 -6.204 -0.243 1.00 91.88 80 VAL A N 1
ATOM 650 C CA . VAL A 1 80 ? 6.200 -7.398 0.357 1.00 91.88 80 VAL A CA 1
ATOM 651 C C . VAL A 1 80 ? 6.847 -7.697 1.711 1.00 91.88 80 VAL A C 1
ATOM 653 O O . VAL A 1 80 ? 6.158 -7.786 2.730 1.00 91.88 80 VAL A O 1
ATOM 656 N N . HIS A 1 81 ? 8.180 -7.759 1.766 1.00 93.62 81 HIS A N 1
ATOM 657 C CA . HIS A 1 81 ? 8.904 -7.982 3.020 1.00 93.62 81 HIS A CA 1
ATOM 658 C C . HIS A 1 81 ? 8.601 -6.893 4.066 1.00 93.62 81 HIS A C 1
ATOM 660 O O . HIS A 1 81 ? 8.412 -7.180 5.256 1.00 93.62 81 HIS A O 1
ATOM 666 N N . ARG A 1 82 ? 8.504 -5.631 3.630 1.00 93.44 82 ARG A N 1
ATOM 667 C CA . ARG A 1 82 ? 8.145 -4.496 4.4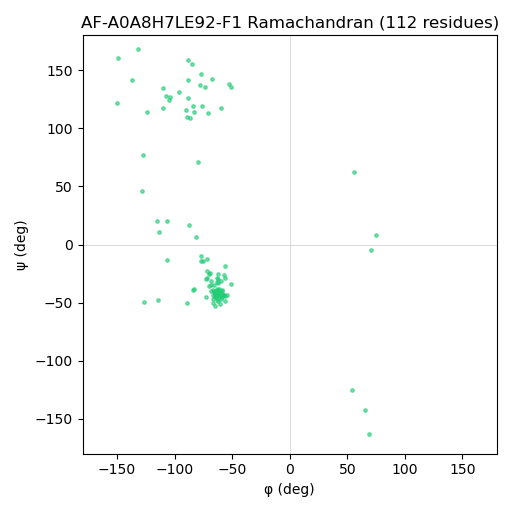87 1.00 93.44 82 ARG A CA 1
ATOM 668 C C . ARG A 1 82 ? 6.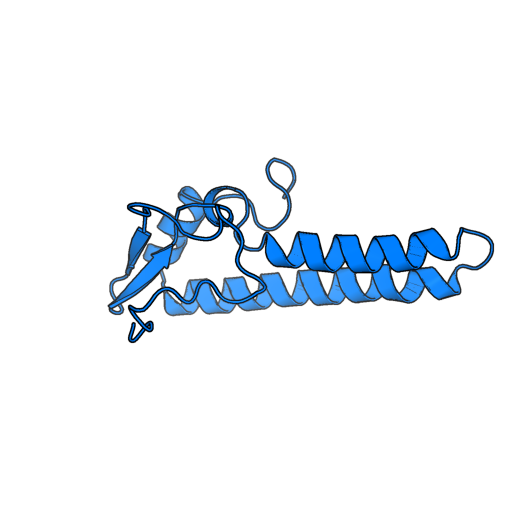750 -4.664 5.080 1.00 93.44 82 ARG A C 1
ATOM 670 O O . ARG A 1 82 ? 6.613 -4.458 6.287 1.00 93.44 82 ARG A O 1
ATOM 677 N N . ALA A 1 83 ? 5.759 -5.057 4.284 1.00 92.00 83 ALA A N 1
ATOM 678 C CA . ALA A 1 83 ? 4.391 -5.245 4.756 1.00 92.00 83 ALA A CA 1
ATOM 679 C C . ALA A 1 83 ? 4.265 -6.405 5.749 1.00 92.00 83 ALA A C 1
ATOM 681 O O . ALA A 1 83 ? 3.675 -6.222 6.813 1.00 92.00 83 ALA A O 1
ATOM 682 N N . TYR A 1 84 ? 4.900 -7.552 5.486 1.00 91.62 84 TYR A N 1
ATOM 683 C CA . TYR A 1 84 ? 4.903 -8.670 6.439 1.00 91.62 84 TYR A CA 1
ATOM 684 C C . TYR A 1 84 ? 5.552 -8.297 7.772 1.00 91.62 84 TYR A C 1
ATOM 686 O O . TYR A 1 84 ? 5.045 -8.627 8.848 1.00 91.62 84 TYR A O 1
ATOM 694 N N . ARG A 1 85 ? 6.677 -7.577 7.728 1.00 94.94 85 ARG A N 1
ATOM 695 C CA . ARG A 1 85 ? 7.334 -7.099 8.947 1.00 94.94 85 ARG A CA 1
ATOM 696 C C . ARG A 1 85 ? 6.447 -6.128 9.723 1.00 94.94 85 ARG A C 1
ATOM 698 O O . ARG A 1 85 ? 6.463 -6.165 10.953 1.00 94.94 85 ARG A O 1
ATOM 705 N N . ASP A 1 86 ? 5.712 -5.270 9.026 1.00 93.06 86 ASP A N 1
ATOM 706 C CA . ASP A 1 86 ? 4.776 -4.327 9.635 1.00 93.06 86 ASP A CA 1
ATOM 707 C C . ASP A 1 86 ? 3.590 -5.048 10.286 1.00 93.06 86 ASP A C 1
ATOM 709 O O . ASP A 1 86 ? 3.332 -4.836 11.467 1.00 93.06 86 ASP A O 1
ATOM 71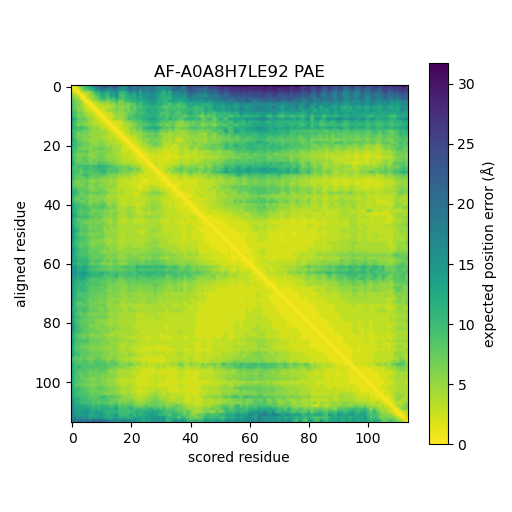3 N N . GLN A 1 87 ? 2.975 -6.012 9.594 1.00 91.38 87 GLN A N 1
ATOM 714 C CA . GLN A 1 87 ? 1.909 -6.837 10.167 1.00 91.38 87 GLN A CA 1
ATOM 715 C C . GLN A 1 87 ? 2.351 -7.557 11.440 1.00 91.38 87 GLN A C 1
ATOM 717 O O . GLN A 1 87 ? 1.646 -7.521 12.444 1.00 91.38 87 GLN A O 1
ATOM 722 N N . ARG A 1 88 ? 3.555 -8.143 11.452 1.00 93.56 88 ARG A N 1
ATOM 723 C CA . ARG A 1 88 ? 4.106 -8.788 12.657 1.00 93.56 88 ARG A CA 1
ATOM 724 C C . ARG A 1 88 ? 4.303 -7.807 13.812 1.00 93.56 88 ARG A C 1
ATOM 726 O O . ARG A 1 88 ? 4.204 -8.206 14.969 1.00 93.56 88 ARG A O 1
ATOM 733 N N . LYS A 1 89 ? 4.633 -6.544 13.527 1.00 93.19 89 LYS A N 1
ATOM 734 C CA . LYS A 1 89 ? 4.759 -5.502 14.556 1.00 93.19 89 LYS A CA 1
ATOM 735 C C . LYS A 1 89 ? 3.387 -5.081 15.079 1.00 93.19 89 LYS A C 1
ATOM 737 O O . LYS A 1 89 ? 3.228 -5.001 16.293 1.00 93.19 89 LYS A O 1
ATOM 742 N N . CYS A 1 90 ? 2.416 -4.865 14.195 1.00 91.69 90 CYS A N 1
ATOM 743 C CA . CYS A 1 90 ? 1.049 -4.502 14.563 1.00 91.69 90 CYS A CA 1
ATOM 744 C C . CYS A 1 90 ? 0.352 -5.613 15.356 1.00 91.69 90 CYS A C 1
ATOM 746 O O . CYS A 1 90 ? -0.177 -5.327 16.423 1.00 91.69 90 CYS A O 1
ATOM 748 N N . ALA A 1 91 ? 0.461 -6.872 14.928 1.00 92.12 91 ALA A N 1
ATOM 749 C CA . ALA A 1 91 ? -0.080 -8.018 15.660 1.00 92.12 91 ALA A CA 1
ATOM 750 C C . ALA A 1 91 ? 0.477 -8.101 17.090 1.00 92.12 91 ALA A C 1
ATOM 752 O O . ALA A 1 91 ? -0.272 -8.272 18.044 1.00 92.12 91 ALA A O 1
ATOM 753 N N . ARG A 1 92 ? 1.789 -7.882 17.271 1.00 92.81 92 ARG A N 1
ATOM 754 C CA . ARG A 1 92 ? 2.396 -7.840 18.613 1.00 92.81 92 ARG A CA 1
ATOM 755 C C . ARG A 1 92 ? 1.969 -6.630 19.445 1.00 92.81 92 ARG A C 1
ATOM 757 O O . ARG A 1 92 ? 1.962 -6.726 20.664 1.00 92.81 92 ARG A O 1
ATOM 764 N N . LYS A 1 93 ? 1.679 -5.490 18.812 1.00 91.69 93 LYS A N 1
ATOM 765 C CA . LYS A 1 93 ? 1.334 -4.237 19.504 1.00 91.69 93 LYS A CA 1
ATOM 766 C C . LYS A 1 93 ? -0.142 -4.167 19.908 1.00 91.69 93 LYS A C 1
ATOM 768 O O . LYS A 1 93 ? -0.447 -3.609 20.958 1.00 91.69 93 LYS A O 1
ATOM 773 N N . TYR A 1 94 ? -1.032 -4.661 19.052 1.00 90.69 94 TYR A N 1
ATOM 774 C CA . TYR A 1 94 ? -2.484 -4.530 19.199 1.00 90.69 94 TYR A CA 1
ATOM 775 C C . TYR A 1 94 ? -3.166 -5.843 19.610 1.00 90.69 94 TYR A C 1
ATOM 777 O O . TYR A 1 94 ? -4.309 -5.811 20.046 1.00 90.69 94 TYR A O 1
ATOM 785 N N . GLY A 1 95 ? -2.479 -6.989 19.524 1.00 91.50 95 GLY A N 1
ATOM 786 C CA . GLY A 1 95 ? -3.004 -8.269 20.003 1.00 91.50 95 GLY A CA 1
ATOM 787 C C . GLY A 1 95 ? -4.367 -8.596 19.392 1.00 91.50 95 GLY A C 1
ATOM 788 O O . GLY A 1 95 ? -4.519 -8.555 18.177 1.00 91.50 95 GLY A O 1
ATOM 789 N N . LYS A 1 96 ? -5.369 -8.853 20.239 1.00 92.56 96 LYS A N 1
ATOM 790 C CA . LYS A 1 96 ? -6.734 -9.218 19.816 1.00 92.56 96 LYS A CA 1
ATOM 791 C C . LYS A 1 96 ? -7.446 -8.122 19.017 1.00 92.56 96 LYS A C 1
ATOM 793 O O . LYS A 1 96 ? -8.271 -8.428 18.159 1.00 92.56 96 LYS A O 1
ATOM 798 N N . ASP A 1 97 ? -7.121 -6.852 19.258 1.00 92.50 97 ASP A N 1
ATOM 799 C CA . ASP A 1 97 ? -7.691 -5.746 18.480 1.00 92.50 97 ASP A CA 1
ATOM 800 C C . ASP A 1 97 ? -7.146 -5.729 17.049 1.00 92.50 97 ASP A C 1
ATOM 802 O O . ASP A 1 97 ? -7.825 -5.272 16.128 1.00 92.50 97 ASP A O 1
ATOM 806 N N . TRP A 1 98 ? -5.947 -6.288 16.835 1.00 92.81 98 TRP A N 1
ATOM 807 C CA . TRP A 1 98 ? -5.431 -6.518 15.489 1.00 92.81 98 TRP A CA 1
ATOM 808 C C . TRP A 1 98 ? -6.267 -7.548 14.737 1.00 92.81 98 TRP A C 1
ATOM 810 O O . TRP A 1 98 ? -6.550 -7.341 13.564 1.00 92.81 98 TRP A O 1
ATOM 820 N N . ASP A 1 99 ? -6.690 -8.626 15.397 1.00 91.75 99 ASP A N 1
ATOM 821 C CA . ASP A 1 99 ? -7.491 -9.673 14.757 1.00 91.75 99 ASP A CA 1
ATOM 822 C C . ASP A 1 99 ? -8.850 -9.115 14.307 1.00 91.75 99 ASP A C 1
ATOM 824 O O . ASP A 1 99 ? -9.226 -9.264 13.145 1.00 91.75 99 ASP A O 1
ATOM 828 N N . ARG A 1 100 ? -9.511 -8.324 15.166 1.00 91.25 100 ARG A N 1
ATOM 829 C CA . ARG A 1 100 ? -10.731 -7.569 14.808 1.00 91.25 100 ARG A CA 1
ATOM 830 C C . ARG A 1 100 ? -10.501 -6.606 13.642 1.00 91.25 100 ARG A C 1
ATOM 832 O O . ARG A 1 100 ? -11.353 -6.448 12.769 1.00 91.25 100 ARG A O 1
ATOM 839 N N . TYR A 1 101 ? -9.341 -5.954 13.612 1.00 91.44 101 TYR A N 1
ATOM 840 C CA . TYR A 1 101 ? -8.967 -5.073 12.511 1.00 91.44 101 TYR A CA 1
ATOM 841 C C . TYR A 1 101 ? -8.764 -5.837 11.194 1.00 91.44 101 TYR A C 1
ATOM 843 O O . TYR A 1 101 ? -9.173 -5.359 10.135 1.00 91.44 101 TYR A O 1
ATOM 851 N N . LEU A 1 102 ? -8.161 -7.029 11.245 1.00 90.19 102 LEU A N 1
ATOM 852 C CA . LEU A 1 102 ? -7.980 -7.891 10.078 1.00 90.19 102 LEU A CA 1
ATOM 853 C C . LEU A 1 102 ? -9.319 -8.406 9.534 1.00 90.19 102 LEU A C 1
ATOM 855 O O . LEU A 1 102 ? -9.451 -8.506 8.317 1.00 90.19 102 LEU A O 1
ATOM 859 N N . GLU A 1 103 ? -10.303 -8.677 10.397 1.00 90.31 103 GLU A N 1
ATOM 860 C CA . GLU A 1 103 ? -11.672 -9.029 9.988 1.00 90.31 103 GLU A CA 1
ATOM 861 C C . GLU A 1 103 ? -12.368 -7.869 9.263 1.00 90.31 103 GLU A C 1
ATOM 863 O O . GLU A 1 103 ? -12.984 -8.067 8.215 1.00 90.31 103 GLU A O 1
ATOM 868 N N . ALA A 1 104 ? -12.233 -6.644 9.782 1.00 88.94 104 ALA A N 1
ATOM 869 C CA . ALA A 1 104 ? -12.827 -5.456 9.170 1.00 88.94 104 ALA A CA 1
ATOM 870 C C . ALA A 1 104 ? -12.150 -5.060 7.844 1.00 88.94 104 ALA A C 1
ATOM 872 O O . ALA A 1 104 ? -12.814 -4.574 6.928 1.00 88.94 104 ALA A O 1
ATOM 873 N N . CYS A 1 105 ? -10.830 -5.244 7.745 1.00 89.50 105 CYS A N 1
ATOM 874 C CA . CYS A 1 105 ? -10.014 -4.833 6.601 1.00 89.50 105 CYS A CA 1
ATOM 875 C C . CYS A 1 105 ? -9.177 -6.025 6.097 1.00 89.50 105 CYS A C 1
ATOM 877 O O . CYS A 1 105 ? -7.978 -6.069 6.389 1.00 89.50 105 CYS A O 1
ATOM 879 N N . PRO A 1 106 ? -9.756 -6.998 5.363 1.00 85.00 106 PRO A N 1
ATOM 880 C CA . PRO A 1 106 ? -9.117 -8.290 5.081 1.00 85.00 106 PRO A CA 1
ATOM 881 C C . PRO A 1 106 ? -7.970 -8.232 4.064 1.00 85.00 106 PRO A C 1
ATOM 883 O O . PRO A 1 106 ? -7.015 -9.006 4.186 1.00 85.00 106 PRO A O 1
ATOM 886 N N . TYR A 1 107 ? -8.006 -7.298 3.113 1.00 86.62 107 TYR A N 1
ATOM 887 C CA . TYR A 1 107 ? -7.022 -7.215 2.028 1.00 86.62 107 TYR A CA 1
ATOM 888 C C . TYR A 1 107 ? -5.805 -6.367 2.401 1.00 86.62 107 TYR A C 1
ATOM 890 O O . TYR A 1 107 ? -5.904 -5.339 3.084 1.00 86.62 107 TYR A O 1
ATOM 898 N N . MET A 1 108 ? -4.620 -6.799 1.970 1.00 82.44 108 MET A N 1
ATOM 899 C CA . MET A 1 108 ? -3.368 -6.118 2.290 1.00 82.44 108 MET A CA 1
ATOM 900 C C . MET A 1 108 ? -3.015 -5.042 1.265 1.00 82.44 108 MET A C 1
ATOM 902 O O . MET A 1 108 ? -2.738 -3.909 1.666 1.00 82.44 108 MET A O 1
ATOM 906 N N . PHE A 1 109 ? -3.038 -5.380 -0.020 1.00 77.38 109 PHE A N 1
ATOM 907 C CA . PHE A 1 109 ? -2.509 -4.537 -1.092 1.00 77.38 109 PHE A CA 1
ATOM 908 C C . PHE A 1 109 ? -3.532 -4.299 -2.201 1.00 77.38 109 PHE A C 1
ATOM 910 O O . PHE A 1 109 ? -3.751 -3.152 -2.594 1.00 77.38 109 PHE A O 1
ATOM 917 N N . ILE A 1 110 ? -4.162 -5.360 -2.705 1.00 75.44 110 ILE A N 1
ATOM 918 C CA . ILE A 1 110 ? -5.087 -5.295 -3.835 1.00 75.44 110 ILE A CA 1
ATOM 919 C C . ILE A 1 110 ? -6.416 -5.900 -3.380 1.00 75.44 110 ILE A C 1
ATOM 921 O O . ILE A 1 110 ? -6.478 -7.109 -3.137 1.00 75.44 110 ILE A O 1
ATOM 925 N N . PRO A 1 111 ? -7.494 -5.098 -3.296 1.00 72.31 111 PRO A N 1
ATOM 926 C CA . PRO A 1 111 ? -8.812 -5.613 -2.948 1.00 72.31 111 PRO A CA 1
ATOM 927 C C . PRO A 1 111 ? -9.171 -6.808 -3.840 1.00 72.31 111 PRO A C 1
ATOM 929 O O . PRO A 1 111 ? -8.954 -6.756 -5.050 1.00 72.31 111 PRO A O 1
ATOM 932 N N . TYR A 1 112 ? -9.718 -7.871 -3.249 1.00 64.81 112 TYR A N 1
ATOM 933 C CA . TYR A 1 112 ? -10.163 -9.102 -3.931 1.00 64.81 112 TYR A CA 1
ATOM 934 C C . TYR A 1 112 ? -9.078 -10.028 -4.498 1.00 64.81 112 TYR A C 1
ATOM 936 O O . TYR A 1 112 ? -9.411 -11.120 -4.951 1.00 64.81 112 TYR A O 1
ATOM 944 N N . VAL A 1 113 ? -7.801 -9.650 -4.440 1.00 72.88 113 VAL A N 1
ATOM 945 C CA . VAL A 1 113 ? -6.684 -10.529 -4.830 1.00 72.88 113 VAL A CA 1
ATOM 946 C C . VAL A 1 113 ? -5.824 -10.854 -3.618 1.00 72.88 113 VAL A C 1
ATOM 948 O O . VAL A 1 113 ? -5.474 -12.014 -3.403 1.00 72.88 113 VAL A O 1
ATOM 951 N N . TRP A 1 114 ? -5.474 -9.821 -2.844 1.00 55.03 114 TRP A N 1
ATOM 952 C CA . TRP A 1 114 ? -4.448 -9.902 -1.813 1.00 55.03 114 TRP A CA 1
ATOM 953 C C . TRP A 1 114 ? -4.567 -8.834 -0.720 1.00 55.03 114 TRP A C 1
ATOM 955 O O . TRP A 1 114 ? -4.485 -7.620 -1.015 1.00 55.03 114 TRP A O 1
#